Protein AF-A0A660UP36-F1 (afdb_monomer_lite)

Radius of gyration: 27.95 Å; chains: 1; bounding box: 55×44×78 Å

Sequence (179 aa):
HGMWMNCISMLSGAITYILVSLLGPRTSFNMDQLLHRGKYEIEADKVQATQESLPRWKKIVGITKEFTKMDMIPYIASIGIMFTHWIGFSVVSIVYLIIKNNAGFHANLYWLRVWQVLIYHWFILGIVATVWIVFGGIKDLKKLFKRLDAAKRSDLDDGRVVGHHSLADEQELSDVLED

Foldseek 3Di:
DVVVVVVVVVVVVVVVVVCCVVVPDDDDFDVCCLVCHDPSPDPVPPPPPPPDDDPPVCVVLVNDPPDDPLNVVVSVVVVVVVVCCVVVVVVLVVVVVVCCVPPVDDPPPSVVVVVVVVVVVVVVVVVVVVVSCVVVVVVVVVVVVVVVVVDDDDPQPPVDDDPSHGSVVVVVVVVVVVD

Structure (mmCIF, N/CA/C/O backbone):
data_AF-A0A660UP36-F1
#
_entry.id   AF-A0A660UP36-F1
#
loop_
_atom_site.group_PDB
_atom_site.id
_atom_site.type_symbol
_atom_site.label_atom_id
_atom_site.label_alt_id
_atom_site.label_comp_id
_atom_site.label_asym_id
_atom_site.label_entity_id
_atom_site.label_seq_id
_atom_site.pdbx_PDB_ins_code
_atom_site.Cartn_x
_atom_site.Cartn_y
_atom_site.Cartn_z
_atom_site.occupancy
_atom_site.B_iso_or_equiv
_atom_site.auth_seq_id
_atom_site.auth_comp_id
_atom_site.auth_asym_id
_atom_site.auth_atom_id
_atom_site.pdbx_PDB_model_num
ATOM 1 N N . HIS A 1 1 ? -3.070 29.798 -4.596 1.00 62.00 1 HIS A N 1
ATOM 2 C CA . HIS A 1 1 ? -4.328 29.987 -3.839 1.00 62.00 1 HIS A CA 1
ATOM 3 C C . HIS A 1 1 ? -4.660 28.839 -2.874 1.00 62.00 1 HIS A C 1
ATOM 5 O O . HIS A 1 1 ? -4.982 29.142 -1.735 1.00 62.00 1 HIS A O 1
ATOM 11 N N . GLY A 1 2 ? -4.519 27.553 -3.238 1.00 80.44 2 GLY A N 1
ATOM 12 C CA . GLY A 1 2 ? -4.876 26.430 -2.341 1.00 80.44 2 GLY A CA 1
ATOM 13 C C . GLY A 1 2 ? -4.083 26.324 -1.023 1.00 80.44 2 GLY A C 1
ATOM 14 O O . GLY A 1 2 ? -4.656 25.971 -0.000 1.00 80.44 2 GLY A O 1
ATOM 15 N N . MET A 1 3 ? -2.797 26.698 -1.011 1.00 85.94 3 MET A N 1
ATOM 16 C CA . MET A 1 3 ? -1.976 26.679 0.215 1.00 85.94 3 MET A CA 1
ATOM 17 C C . MET A 1 3 ? -2.517 27.619 1.303 1.00 85.94 3 MET A C 1
ATOM 19 O O . MET A 1 3 ? -2.642 27.218 2.454 1.00 85.94 3 MET A O 1
ATOM 23 N N . TRP A 1 4 ? -2.915 28.837 0.925 1.00 90.94 4 TRP A N 1
ATOM 24 C CA . TRP A 1 4 ? -3.493 29.820 1.848 1.00 90.94 4 TRP A CA 1
ATOM 25 C C . TRP A 1 4 ? -4.839 29.364 2.419 1.00 90.94 4 TRP A C 1
ATOM 27 O O . TRP A 1 4 ? -5.093 29.537 3.607 1.00 90.94 4 TRP A O 1
ATOM 37 N N . MET A 1 5 ? -5.671 28.723 1.596 1.00 88.06 5 MET A N 1
ATOM 38 C CA . MET A 1 5 ? -6.964 28.180 2.022 1.00 88.06 5 MET A CA 1
ATOM 39 C C . MET A 1 5 ? -6.802 27.066 3.070 1.00 88.06 5 MET A C 1
ATOM 41 O O . MET A 1 5 ? -7.507 27.064 4.077 1.00 88.06 5 MET A O 1
ATOM 45 N N . ASN A 1 6 ? -5.818 26.178 2.889 1.00 89.81 6 ASN A N 1
ATOM 46 C CA . ASN A 1 6 ? -5.507 25.129 3.864 1.00 89.81 6 ASN A CA 1
ATOM 47 C C . ASN A 1 6 ? -4.984 25.704 5.187 1.00 89.81 6 ASN A C 1
ATOM 49 O O . ASN A 1 6 ? -5.419 25.270 6.252 1.00 89.81 6 ASN A O 1
ATOM 53 N N . CYS A 1 7 ? -4.105 26.712 5.138 1.00 91.75 7 CYS A N 1
ATOM 54 C CA . CYS A 1 7 ? -3.610 27.370 6.349 1.00 91.75 7 CYS A CA 1
ATOM 55 C C . CYS A 1 7 ? -4.743 28.007 7.159 1.00 91.75 7 CYS A C 1
ATOM 57 O O . CYS A 1 7 ? -4.798 27.828 8.373 1.00 91.75 7 CYS A O 1
ATOM 59 N N . ILE A 1 8 ? -5.668 28.708 6.497 1.00 94.62 8 ILE A N 1
ATOM 60 C CA . ILE A 1 8 ? -6.804 29.346 7.173 1.00 94.62 8 ILE A CA 1
ATOM 61 C C . ILE A 1 8 ? -7.724 28.288 7.797 1.00 94.62 8 ILE A C 1
ATOM 63 O O . ILE A 1 8 ? -8.115 28.446 8.949 1.00 94.62 8 ILE A O 1
ATOM 67 N N . SER A 1 9 ? -8.003 27.186 7.092 1.00 91.75 9 SER A N 1
ATOM 68 C CA . SER A 1 9 ? -8.831 26.090 7.617 1.00 91.75 9 SER A CA 1
ATOM 69 C C . SER A 1 9 ? -8.206 25.394 8.830 1.00 91.75 9 SER A C 1
ATOM 71 O O . SER A 1 9 ? -8.912 25.049 9.778 1.00 91.75 9 SER A O 1
ATOM 73 N N . MET A 1 10 ? -6.889 25.166 8.810 1.00 95.00 10 MET A N 1
ATOM 74 C CA . MET A 1 10 ? -6.172 24.574 9.944 1.00 95.00 10 MET A CA 1
ATOM 75 C C . MET A 1 10 ? -6.194 25.508 11.158 1.00 95.00 10 MET A C 1
ATOM 77 O O . MET A 1 10 ? -6.454 25.063 12.275 1.00 95.00 10 MET A O 1
ATOM 81 N N . LEU A 1 11 ? -5.971 26.807 10.933 1.00 95.56 11 LEU A N 1
ATOM 82 C CA . LEU A 1 11 ? -5.988 27.817 11.989 1.00 95.56 11 LEU A CA 1
ATOM 83 C C . LEU A 1 11 ? -7.380 27.985 12.600 1.00 95.56 11 LEU A C 1
ATOM 85 O O . LEU A 1 11 ? -7.500 28.013 13.823 1.00 95.56 11 LEU A O 1
ATOM 89 N N . SER A 1 12 ? -8.433 28.049 11.781 1.00 94.62 12 SER A N 1
ATOM 90 C CA . SER A 1 12 ? -9.801 28.178 12.286 1.00 94.62 12 SER A CA 1
ATOM 91 C C . SER A 1 12 ? -10.193 26.979 13.148 1.00 94.62 12 SER A C 1
ATOM 93 O O . SER A 1 12 ? -10.720 27.169 14.239 1.00 94.62 12 SER A O 1
ATOM 95 N N . GLY A 1 13 ? -9.868 25.754 12.713 1.00 93.94 13 GLY A N 1
ATOM 96 C CA . GLY A 1 13 ? -10.145 24.540 13.485 1.00 93.94 13 GLY A CA 1
ATOM 97 C C . GLY A 1 13 ? -9.416 24.511 14.830 1.00 93.94 13 GLY A C 1
ATOM 98 O O . GLY A 1 13 ? -10.025 24.204 15.855 1.00 93.94 13 GLY A O 1
ATOM 99 N N . ALA A 1 14 ? -8.138 24.901 14.845 1.00 94.62 14 ALA A N 1
ATOM 100 C CA . ALA A 1 14 ? -7.353 24.979 16.074 1.00 94.62 14 ALA A CA 1
ATOM 101 C C . ALA A 1 14 ? -7.933 26.002 17.066 1.00 94.62 14 ALA A C 1
ATOM 103 O O . ALA A 1 14 ? -8.089 25.695 18.247 1.00 94.62 14 ALA A O 1
ATOM 104 N N . ILE A 1 15 ? -8.302 27.196 16.588 1.00 95.75 15 ILE A N 1
ATOM 105 C CA . ILE A 1 15 ? -8.886 28.252 17.427 1.00 95.75 15 ILE A CA 1
ATOM 106 C C . ILE A 1 15 ? -10.232 27.801 18.001 1.00 95.75 15 ILE A C 1
ATOM 108 O O . ILE A 1 15 ? -10.453 27.935 19.204 1.00 95.75 15 ILE A O 1
ATOM 112 N N . THR A 1 16 ? -11.114 27.227 17.177 1.00 94.12 16 THR A N 1
ATOM 113 C CA . THR A 1 16 ? -12.409 26.718 17.645 1.00 94.12 16 THR A CA 1
ATOM 114 C C . THR A 1 16 ? -12.233 25.637 18.709 1.00 94.12 16 THR A C 1
ATOM 116 O O . THR A 1 16 ? -12.897 25.703 19.741 1.00 94.12 16 THR A O 1
ATOM 119 N N . TYR A 1 17 ? -11.312 24.687 18.512 1.00 91.75 17 TYR A N 1
ATOM 120 C CA . TYR A 1 17 ? -11.034 23.645 19.503 1.00 91.75 17 TYR A CA 1
ATOM 121 C C . TYR A 1 17 ? -10.560 24.230 20.838 1.00 91.75 17 TYR A C 1
ATOM 123 O O . TYR A 1 17 ? -11.080 23.859 21.889 1.00 91.75 17 TYR A O 1
ATOM 131 N N . ILE A 1 18 ? -9.621 25.182 20.808 1.00 93.50 18 ILE A N 1
ATOM 132 C CA . ILE A 1 18 ? -9.104 25.828 22.022 1.00 93.50 18 ILE A CA 1
ATOM 133 C C . ILE A 1 18 ? -10.221 26.574 22.757 1.00 93.50 18 ILE A C 1
ATOM 135 O O . ILE A 1 18 ? -10.357 26.426 23.970 1.00 93.50 18 ILE A O 1
ATOM 139 N N . LEU A 1 19 ? -11.041 27.344 22.035 1.00 92.56 19 LEU A N 1
ATOM 140 C CA . LEU A 1 19 ? -12.141 28.101 22.632 1.00 92.56 19 LEU A CA 1
ATOM 141 C C . LEU A 1 19 ? -13.175 27.176 23.279 1.00 92.56 19 LEU A C 1
ATOM 143 O O . LEU A 1 19 ? -13.544 27.399 24.429 1.00 92.56 19 LEU A O 1
ATOM 147 N N . VAL A 1 20 ? -13.594 26.114 22.587 1.00 88.81 20 VAL A N 1
ATOM 148 C CA . VAL A 1 20 ? -14.545 25.128 23.128 1.00 88.81 20 VAL A CA 1
ATOM 149 C C . VAL A 1 20 ? -13.945 24.380 24.320 1.00 88.81 20 VAL A C 1
ATOM 151 O O . VAL A 1 20 ? -14.616 24.212 25.334 1.00 88.81 20 VAL A O 1
ATOM 154 N N . SER A 1 21 ? -12.673 23.980 24.243 1.00 86.62 21 SER A N 1
ATOM 155 C CA . SER A 1 21 ? -11.995 23.263 25.328 1.00 86.62 21 SER A CA 1
ATOM 156 C C . SER A 1 21 ? -11.794 24.123 26.578 1.00 86.62 21 SER A C 1
ATOM 158 O O . SER A 1 21 ? -11.747 23.576 27.681 1.00 86.62 21 SER A O 1
ATOM 160 N N . LEU A 1 22 ? -11.622 25.439 26.425 1.00 86.81 22 LEU A N 1
ATOM 161 C CA . LEU A 1 22 ? -11.388 26.343 27.548 1.00 86.81 22 LEU A CA 1
ATOM 162 C C . LEU A 1 22 ? -12.694 26.859 28.164 1.00 86.81 22 LEU A C 1
ATOM 164 O O . LEU A 1 22 ? -12.767 26.984 29.384 1.00 86.81 22 LEU A O 1
ATOM 168 N N . LEU A 1 23 ? -13.699 27.157 27.334 1.00 87.38 23 LEU A N 1
ATOM 169 C CA . LEU A 1 23 ? -14.997 27.696 27.761 1.00 87.38 23 LEU A CA 1
ATOM 170 C C . LEU A 1 23 ? -16.009 26.603 28.139 1.00 87.38 23 LEU A C 1
ATOM 172 O O . LEU A 1 23 ? -17.016 26.902 28.778 1.00 87.38 23 LEU A O 1
ATOM 176 N N . GLY A 1 24 ? -15.768 25.351 27.741 1.00 82.69 24 GLY A N 1
ATOM 177 C CA . GLY A 1 24 ? -16.624 24.217 28.070 1.00 82.69 24 GLY A CA 1
ATOM 178 C C . GLY A 1 24 ? -16.547 23.813 29.553 1.00 82.69 24 GLY A C 1
ATOM 179 O O . GLY A 1 24 ? -15.498 23.965 30.188 1.00 82.69 24 GLY A O 1
ATOM 180 N N . PRO A 1 25 ? -17.639 23.276 30.126 1.00 75.94 25 PRO A N 1
ATOM 181 C CA . PRO A 1 25 ? -17.662 22.813 31.509 1.00 75.94 25 PRO A CA 1
ATOM 182 C C . PRO A 1 25 ? -16.652 21.678 31.714 1.00 75.94 25 PRO A C 1
ATOM 184 O O . PRO A 1 25 ? -16.687 20.655 31.033 1.00 75.94 25 PRO A O 1
ATOM 187 N N . ARG A 1 26 ? -15.737 21.856 32.672 1.00 64.62 26 ARG A N 1
ATOM 188 C CA . ARG A 1 26 ? -14.755 20.830 33.035 1.00 64.62 26 ARG A CA 1
ATOM 189 C C . ARG A 1 26 ? -15.394 19.816 33.975 1.00 64.62 26 ARG A C 1
ATOM 191 O O . ARG A 1 26 ? -15.428 20.027 35.182 1.00 64.62 26 ARG A O 1
ATOM 198 N N . THR A 1 27 ? -15.873 18.707 33.431 1.00 67.94 27 THR A N 1
ATOM 199 C CA . THR A 1 27 ? -16.259 17.539 34.228 1.00 67.94 27 THR A CA 1
ATOM 200 C C . THR A 1 27 ? -15.033 16.648 34.411 1.00 67.94 27 THR A C 1
ATOM 202 O O . THR A 1 27 ? -14.557 16.039 33.454 1.00 67.94 27 THR A O 1
ATOM 205 N N . SER A 1 28 ? -14.478 16.589 35.622 1.00 65.00 28 SER A N 1
ATOM 206 C CA . SER A 1 28 ? -13.417 15.632 35.943 1.00 65.00 28 SER A CA 1
ATOM 207 C C . SER A 1 28 ? -14.034 14.244 36.097 1.00 65.00 28 SER A C 1
ATOM 209 O O . SER A 1 28 ? -14.742 13.985 37.069 1.00 65.00 28 SER A O 1
ATOM 211 N N . PHE A 1 29 ? -13.788 13.367 35.128 1.00 67.00 29 PHE A N 1
ATOM 212 C CA . PHE A 1 29 ? -14.145 11.954 35.199 1.00 67.00 29 PHE A CA 1
ATOM 213 C C . PHE A 1 29 ? -12.877 11.107 35.257 1.00 67.00 29 PHE A C 1
ATOM 215 O O . PHE A 1 29 ? -11.864 11.463 34.646 1.00 67.00 29 PHE A O 1
ATOM 222 N N . ASN A 1 30 ? -12.924 9.997 35.992 1.00 75.44 30 ASN A N 1
ATOM 223 C CA . ASN A 1 30 ? -11.815 9.058 36.052 1.00 75.44 30 ASN A CA 1
ATOM 224 C C . ASN A 1 30 ? -11.696 8.317 34.71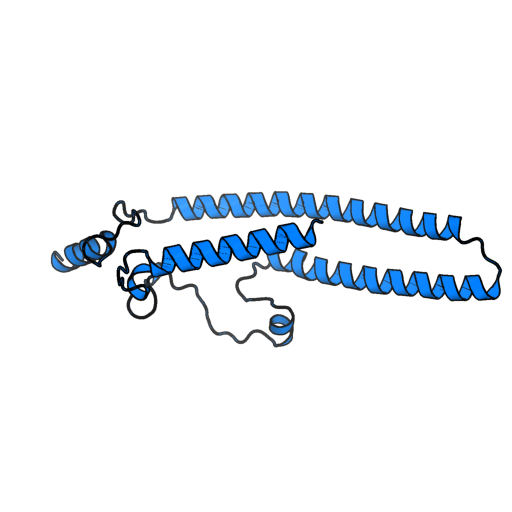1 1.00 75.44 30 ASN A C 1
ATOM 226 O O . ASN A 1 30 ? -12.391 7.340 34.450 1.00 75.44 30 ASN A O 1
ATOM 230 N N . MET A 1 31 ? -10.816 8.811 33.841 1.00 73.25 31 MET A N 1
ATOM 231 C CA . MET A 1 31 ? -10.633 8.267 32.495 1.00 73.25 31 MET A CA 1
ATOM 232 C C . MET A 1 31 ? -10.065 6.843 32.505 1.00 73.25 31 MET A C 1
ATOM 234 O O . MET A 1 31 ? -10.349 6.070 31.596 1.00 73.25 31 MET A O 1
ATOM 238 N N . ASP A 1 32 ? -9.293 6.487 33.536 1.00 73.94 32 ASP A N 1
ATOM 239 C CA . ASP A 1 32 ? -8.767 5.129 33.685 1.00 73.94 32 ASP A CA 1
ATOM 240 C C . ASP A 1 32 ? -9.892 4.135 34.003 1.00 73.94 32 ASP A C 1
ATOM 242 O O . ASP A 1 32 ? -9.830 2.993 33.560 1.00 73.94 32 ASP A O 1
ATOM 246 N N . GLN A 1 33 ? -10.940 4.582 34.704 1.00 74.31 33 GLN A N 1
ATOM 247 C CA . GLN A 1 33 ? -12.155 3.793 34.907 1.00 74.31 33 GLN A CA 1
ATOM 248 C C . GLN A 1 33 ? -12.975 3.693 33.613 1.00 74.31 33 GLN A C 1
ATOM 250 O O . GLN A 1 33 ? -13.341 2.590 33.233 1.00 74.31 33 GLN A O 1
ATOM 255 N N . LEU A 1 34 ? -13.181 4.803 32.880 1.00 73.75 34 LEU A N 1
ATOM 256 C CA . LEU A 1 34 ? -13.940 4.785 31.612 1.00 73.75 34 LEU A CA 1
ATOM 257 C C . LEU A 1 34 ? -13.349 3.826 30.575 1.00 73.75 34 LEU A C 1
ATOM 259 O O . LEU A 1 34 ? -14.065 3.220 29.787 1.00 73.75 34 LEU A O 1
ATOM 263 N N . LEU A 1 35 ? -12.018 3.788 30.515 1.00 73.75 35 LEU A N 1
ATOM 264 C CA . LEU A 1 35 ? -11.271 3.048 29.505 1.00 73.75 35 LEU A CA 1
ATOM 265 C C . LEU A 1 35 ? -10.809 1.679 30.008 1.00 73.75 35 LEU A C 1
ATOM 267 O O . LEU A 1 35 ? -9.949 1.085 29.360 1.00 73.75 35 LEU A O 1
ATOM 271 N N . HIS A 1 36 ? -11.308 1.223 31.164 1.00 71.38 36 HIS A N 1
ATOM 272 C CA . HIS A 1 36 ? -10.921 -0.043 31.790 1.00 71.38 36 HIS A CA 1
ATOM 273 C C . HIS A 1 36 ? -9.398 -0.255 31.789 1.00 71.38 36 HIS A C 1
ATOM 275 O O . HIS A 1 36 ? -8.877 -1.283 31.357 1.00 71.38 36 HIS A O 1
ATOM 281 N N . ARG A 1 37 ? -8.643 0.767 32.211 1.00 72.56 37 ARG A N 1
ATOM 282 C CA . ARG A 1 37 ? -7.176 0.779 32.166 1.00 72.56 37 ARG A CA 1
ATOM 283 C C . ARG A 1 37 ? -6.583 0.741 33.572 1.00 72.56 37 ARG A C 1
ATOM 285 O O . ARG A 1 37 ? -7.080 1.357 34.514 1.00 72.56 37 ARG A O 1
ATOM 292 N N . GLY A 1 38 ? -5.448 0.059 33.717 1.00 76.12 38 GLY A N 1
ATOM 293 C CA . GLY A 1 38 ? -4.694 0.034 34.968 1.00 76.12 38 GLY A CA 1
ATOM 294 C C . GLY A 1 38 ? -5.419 -0.757 36.054 1.00 76.12 38 GLY A C 1
ATOM 295 O O . GLY A 1 38 ? -5.498 -1.974 35.974 1.00 76.12 38 GLY A O 1
ATOM 296 N N . LYS A 1 39 ? -5.918 -0.074 37.093 1.00 69.75 39 LYS A N 1
ATOM 297 C CA . LYS A 1 39 ? -6.592 -0.736 38.229 1.00 69.75 39 LYS A CA 1
ATOM 298 C C . LYS A 1 39 ? -7.993 -1.261 37.891 1.00 69.75 39 LYS A C 1
ATOM 300 O O . LYS A 1 39 ? -8.496 -2.084 38.643 1.00 69.75 39 LYS A O 1
ATOM 305 N N . TYR A 1 40 ? -8.584 -0.788 36.794 1.00 69.19 40 TYR A N 1
ATOM 306 C CA . TYR A 1 40 ? -9.922 -1.158 36.318 1.00 69.19 40 TYR A CA 1
ATOM 307 C C . TYR A 1 40 ? -9.857 -2.053 35.064 1.00 69.19 40 TYR A C 1
ATOM 309 O O . TYR A 1 40 ? -10.775 -2.055 34.255 1.00 69.19 40 TYR A O 1
ATOM 317 N N . GLU A 1 41 ? -8.736 -2.752 34.848 1.00 69.31 41 GLU A N 1
ATOM 318 C CA . GLU A 1 41 ? -8.519 -3.599 33.670 1.00 69.31 41 GLU A CA 1
ATOM 319 C C . GLU A 1 41 ? -9.372 -4.873 33.725 1.00 69.31 41 GLU A C 1
ATOM 321 O O . GLU A 1 41 ? -9.222 -5.697 34.628 1.00 69.31 41 GLU A O 1
ATOM 326 N N . ILE A 1 42 ? -10.250 -5.048 32.734 1.00 69.56 42 ILE A N 1
ATOM 327 C CA . ILE A 1 42 ? -11.106 -6.231 32.609 1.00 69.56 42 ILE A CA 1
ATOM 328 C C . ILE A 1 42 ? -10.312 -7.353 31.927 1.00 69.56 42 ILE A C 1
ATOM 330 O O . ILE A 1 42 ? -9.725 -7.167 30.862 1.00 69.56 42 ILE A O 1
ATOM 334 N N . GLU A 1 43 ? -10.328 -8.558 32.506 1.00 61.12 43 GLU A N 1
ATOM 335 C CA . GLU A 1 43 ? -9.648 -9.756 31.972 1.00 61.12 43 GLU A CA 1
ATOM 336 C C . GLU A 1 43 ? -10.025 -10.069 30.509 1.00 61.12 43 GLU A C 1
ATOM 338 O O . GLU A 1 43 ? -9.188 -10.544 29.741 1.00 61.12 43 GLU A O 1
ATOM 343 N N . ALA A 1 44 ? -11.265 -9.771 30.107 1.00 58.62 44 ALA A N 1
ATOM 344 C CA . ALA A 1 44 ? -11.762 -9.945 28.741 1.00 58.62 44 ALA A CA 1
ATOM 345 C C . ALA A 1 44 ? -11.120 -8.983 27.721 1.00 58.62 44 ALA A C 1
ATOM 347 O O . ALA A 1 44 ? -11.036 -9.330 26.541 1.00 58.62 44 ALA A O 1
ATOM 348 N N . ASP A 1 45 ? -10.650 -7.816 28.175 1.00 54.41 45 ASP A N 1
ATOM 349 C CA . ASP A 1 45 ? -10.063 -6.753 27.347 1.00 54.41 45 ASP A CA 1
ATOM 350 C C . ASP A 1 45 ? -8.528 -6.705 27.444 1.00 54.41 45 ASP A C 1
ATOM 352 O O . ASP A 1 45 ? -7.870 -5.870 26.817 1.00 54.41 45 ASP A O 1
ATOM 356 N N . LYS A 1 46 ? -7.923 -7.669 28.162 1.00 54.53 46 LYS A N 1
ATOM 357 C CA . LYS A 1 46 ? -6.489 -7.962 28.074 1.00 54.53 46 LYS A CA 1
ATOM 358 C C . LYS A 1 46 ? -6.161 -8.408 26.654 1.00 54.53 46 LYS A C 1
ATOM 360 O O . LYS A 1 46 ? -6.097 -9.598 26.330 1.00 54.53 46 LYS A O 1
ATOM 365 N N . VAL A 1 47 ? -5.877 -7.439 25.789 1.00 54.50 47 VAL A N 1
ATOM 366 C CA . VAL A 1 47 ? -5.103 -7.669 24.576 1.00 54.50 47 VAL A CA 1
ATOM 367 C C . VAL A 1 47 ? -3.841 -8.382 25.044 1.00 54.50 47 VAL A C 1
ATOM 369 O O . VAL A 1 47 ? -3.102 -7.845 25.865 1.00 54.50 47 VAL A O 1
ATOM 372 N N . GLN A 1 48 ? -3.613 -9.612 24.576 1.00 47.69 48 GLN A N 1
ATOM 373 C CA . GLN A 1 48 ? -2.386 -10.369 24.823 1.00 47.69 48 GLN A CA 1
ATOM 374 C C . GLN A 1 48 ? -1.189 -9.629 24.202 1.00 47.69 48 GLN A C 1
ATOM 376 O O . GLN A 1 48 ? -0.591 -10.062 23.217 1.00 47.69 48 GLN A O 1
ATOM 381 N N . ALA A 1 49 ? -0.801 -8.500 24.784 1.00 46.81 49 ALA A N 1
ATOM 382 C CA . ALA A 1 49 ? 0.459 -7.827 24.567 1.00 46.81 49 ALA A CA 1
ATOM 383 C C . ALA A 1 49 ? 1.535 -8.616 25.324 1.00 46.81 49 ALA A C 1
ATOM 385 O O . ALA A 1 49 ? 2.232 -8.104 26.197 1.00 46.81 49 ALA A O 1
ATOM 386 N N . THR A 1 50 ? 1.657 -9.910 25.020 1.00 44.28 50 THR A N 1
ATOM 387 C CA . THR A 1 50 ? 2.775 -10.715 25.490 1.00 44.28 50 THR A CA 1
ATOM 388 C C . THR A 1 50 ? 4.037 -10.064 24.938 1.00 44.28 50 THR A C 1
ATOM 390 O O . THR A 1 50 ? 4.259 -10.046 23.721 1.00 44.28 50 THR A O 1
ATOM 393 N N . GLN A 1 51 ? 4.837 -9.502 25.848 1.00 49.72 51 GLN A N 1
ATOM 394 C CA . GLN A 1 51 ? 6.123 -8.846 25.613 1.00 49.72 51 GLN A CA 1
ATOM 395 C C . GLN A 1 51 ? 7.191 -9.817 25.091 1.00 49.72 51 GLN A C 1
ATOM 397 O O . GLN A 1 51 ? 8.252 -10.006 25.676 1.00 49.72 51 GLN A O 1
ATOM 402 N N . GLU A 1 52 ? 6.940 -10.457 23.962 1.00 56.84 52 GLU A N 1
ATOM 403 C CA . GLU A 1 52 ? 7.977 -11.194 23.265 1.00 56.84 52 GLU A CA 1
ATOM 404 C C . GLU A 1 52 ? 8.707 -10.233 22.330 1.00 56.84 52 GLU A C 1
ATOM 406 O O . GLU A 1 52 ? 8.111 -9.572 21.470 1.00 56.84 52 GLU A O 1
ATOM 411 N N . SER A 1 53 ? 10.020 -10.146 22.523 1.00 59.78 53 SER A N 1
ATOM 412 C CA . SER A 1 53 ? 10.910 -9.255 21.797 1.00 59.78 53 SER A CA 1
ATOM 413 C C . SER A 1 53 ? 10.899 -9.575 20.299 1.00 59.78 53 SER A C 1
ATOM 415 O O . SER A 1 53 ? 11.529 -10.508 19.808 1.00 59.78 53 SER A O 1
ATOM 417 N N . LEU A 1 54 ? 10.170 -8.768 19.526 1.00 63.34 54 LEU A N 1
ATOM 418 C CA . LEU A 1 54 ? 10.252 -8.828 18.069 1.00 63.34 54 LEU A CA 1
ATOM 419 C C . LEU A 1 54 ? 11.702 -8.579 17.603 1.00 63.34 54 LEU A C 1
ATOM 421 O O . LEU A 1 54 ? 12.367 -7.683 18.141 1.00 63.34 54 LEU A O 1
ATOM 425 N N . PRO A 1 55 ? 12.186 -9.303 16.575 1.00 72.88 55 PRO A N 1
ATOM 426 C CA . PRO A 1 55 ? 13.515 -9.082 16.016 1.00 72.88 55 PRO A CA 1
ATOM 427 C C . PRO A 1 55 ? 13.649 -7.654 15.457 1.00 72.88 55 PRO A C 1
ATOM 429 O O . PRO A 1 55 ? 12.711 -7.115 14.868 1.00 72.88 55 PRO A O 1
ATOM 432 N N . ARG A 1 56 ? 14.830 -7.037 15.632 1.00 72.50 56 ARG A N 1
ATOM 433 C CA . ARG A 1 56 ? 15.098 -5.606 15.349 1.00 72.50 56 ARG A CA 1
ATOM 434 C C . ARG A 1 56 ? 14.647 -5.141 13.963 1.00 72.50 56 ARG A C 1
ATOM 436 O O . ARG A 1 56 ? 14.114 -4.045 13.845 1.00 72.50 56 ARG A O 1
ATOM 443 N N . TRP A 1 57 ? 14.816 -5.971 12.935 1.00 73.38 57 TRP A N 1
ATOM 444 C CA . TRP A 1 57 ? 14.422 -5.623 11.569 1.00 73.38 57 TRP A CA 1
ATOM 445 C C . TRP A 1 57 ? 12.903 -5.453 11.417 1.00 73.38 57 TRP A C 1
ATOM 447 O O . TRP A 1 57 ? 12.471 -4.530 10.742 1.00 73.38 57 TRP A O 1
ATOM 457 N N . LYS A 1 58 ? 12.078 -6.246 12.117 1.00 67.94 58 LYS A N 1
ATOM 458 C CA . LYS A 1 58 ? 10.614 -6.072 12.104 1.00 67.94 58 LYS A CA 1
ATOM 459 C C . LYS A 1 58 ? 10.183 -4.772 12.781 1.00 67.94 58 LYS A C 1
ATOM 461 O O . LYS A 1 58 ? 9.258 -4.132 12.302 1.00 67.94 58 LYS A O 1
ATOM 466 N N . LYS A 1 59 ? 10.892 -4.351 13.837 1.00 69.12 59 LYS A N 1
ATOM 467 C CA . LYS A 1 59 ? 10.649 -3.061 14.509 1.00 69.12 59 LYS A CA 1
ATOM 468 C C . LYS A 1 59 ? 10.996 -1.867 13.617 1.00 69.12 59 LYS A C 1
ATOM 470 O O . LYS A 1 59 ? 10.247 -0.902 13.594 1.00 69.12 59 LYS A O 1
ATOM 475 N N . ILE A 1 60 ? 12.100 -1.943 12.869 1.00 68.44 60 ILE A N 1
ATOM 476 C CA . ILE A 1 60 ? 12.522 -0.882 11.933 1.00 68.44 60 ILE A CA 1
ATOM 477 C C . ILE A 1 60 ? 11.501 -0.709 10.802 1.00 68.44 60 ILE A C 1
ATOM 479 O O . ILE A 1 60 ? 11.211 0.411 10.401 1.00 68.44 60 ILE A O 1
ATOM 483 N N . VAL A 1 61 ? 10.921 -1.812 10.328 1.00 69.25 61 VAL A N 1
ATOM 484 C CA . VAL A 1 61 ? 9.874 -1.806 9.297 1.00 69.25 61 VAL A CA 1
ATOM 485 C C . VAL A 1 61 ? 8.477 -1.622 9.929 1.00 69.25 61 VAL A C 1
ATOM 487 O O . VAL A 1 61 ? 7.477 -1.846 9.277 1.00 69.25 61 VAL A O 1
ATOM 490 N N . GLY A 1 62 ? 8.353 -1.251 11.210 1.00 67.12 62 GLY A N 1
ATOM 491 C CA . GLY A 1 62 ? 7.050 -0.973 11.839 1.00 67.12 62 GLY A CA 1
ATOM 492 C C . GLY A 1 62 ? 6.068 -2.156 11.889 1.00 67.12 62 GLY A C 1
ATOM 493 O O . GLY A 1 62 ? 4.874 -1.954 12.095 1.00 67.12 62 GLY A O 1
ATOM 494 N N . ILE A 1 63 ? 6.543 -3.393 11.708 1.00 67.19 63 ILE A N 1
ATOM 495 C CA . ILE A 1 63 ? 5.715 -4.602 11.772 1.00 67.19 63 ILE A CA 1
ATOM 496 C C . ILE A 1 63 ? 5.489 -4.948 13.247 1.00 67.19 63 ILE A C 1
ATOM 498 O O . ILE A 1 63 ? 6.343 -5.560 13.897 1.00 67.19 63 ILE A O 1
ATOM 502 N N . THR A 1 64 ? 4.329 -4.561 13.771 1.00 64.19 64 THR A N 1
ATOM 503 C CA . THR A 1 64 ? 3.858 -4.911 15.123 1.00 64.19 64 THR A CA 1
ATOM 504 C C . THR A 1 64 ? 3.291 -6.338 15.153 1.00 64.19 64 THR A C 1
ATOM 506 O O . THR A 1 64 ? 2.832 -6.848 14.133 1.00 64.19 64 THR A O 1
ATOM 509 N N . LYS A 1 65 ? 3.301 -7.017 16.314 1.00 61.81 65 LYS A N 1
ATOM 510 C CA . LYS A 1 65 ? 2.746 -8.384 16.472 1.00 61.81 65 LYS A CA 1
ATOM 511 C C . LYS A 1 65 ? 1.245 -8.486 16.177 1.00 61.81 65 LYS A C 1
ATOM 513 O O . LYS A 1 65 ? 0.759 -9.583 15.928 1.00 61.81 65 LYS A O 1
ATOM 518 N N . GLU A 1 66 ? 0.547 -7.358 16.190 1.00 61.84 66 GLU A N 1
ATOM 519 C CA . GLU A 1 66 ? -0.870 -7.242 15.840 1.00 61.84 66 GLU A CA 1
ATOM 520 C C . GLU A 1 66 ? -1.132 -7.431 14.341 1.00 61.84 66 GLU A C 1
ATOM 522 O O . GLU A 1 66 ? -2.273 -7.658 13.946 1.00 61.84 66 GLU A O 1
ATOM 527 N N . PHE A 1 67 ? -0.090 -7.398 13.498 1.00 59.78 67 PHE A N 1
ATOM 528 C CA . PHE A 1 67 ? -0.241 -7.715 12.084 1.00 59.78 67 PHE A CA 1
ATOM 529 C C . PHE A 1 67 ? -0.653 -9.175 11.904 1.00 59.78 67 PHE A C 1
ATOM 531 O O . PHE A 1 67 ? 0.126 -10.108 12.136 1.00 59.78 67 PHE A O 1
ATOM 538 N N . THR A 1 68 ? -1.865 -9.381 11.391 1.00 68.88 68 THR A N 1
ATOM 539 C CA . THR A 1 68 ? -2.272 -10.685 10.880 1.00 68.88 68 THR A CA 1
ATOM 540 C C . THR A 1 68 ? -1.294 -11.100 9.782 1.00 68.88 68 THR A C 1
ATOM 542 O O . THR A 1 68 ? -0.889 -10.292 8.947 1.00 68.88 68 THR A O 1
ATOM 545 N N . LYS A 1 69 ? -0.932 -12.387 9.719 1.00 68.56 69 LYS A N 1
ATOM 546 C CA . LYS A 1 69 ? -0.056 -12.917 8.652 1.00 68.56 69 LYS A CA 1
ATOM 547 C C . LYS A 1 69 ? -0.567 -12.576 7.241 1.00 68.56 69 LYS A C 1
ATOM 549 O O . LYS A 1 69 ? 0.238 -12.428 6.330 1.00 68.56 69 LYS A O 1
ATOM 554 N N . MET A 1 70 ? -1.886 -12.436 7.084 1.00 68.12 70 MET A N 1
ATOM 555 C CA . MET A 1 70 ? -2.553 -12.020 5.844 1.00 68.12 70 MET A CA 1
ATOM 556 C C . MET A 1 70 ? -2.319 -10.540 5.506 1.00 68.12 70 MET A C 1
ATOM 558 O O . MET A 1 70 ? -2.147 -10.219 4.335 1.00 68.12 70 MET A O 1
ATOM 562 N N . ASP A 1 71 ? -2.237 -9.670 6.514 1.00 72.88 71 ASP A N 1
ATOM 563 C CA . ASP A 1 71 ? -2.055 -8.218 6.360 1.00 72.88 71 ASP A CA 1
ATOM 564 C C . ASP A 1 71 ? -0.578 -7.853 6.158 1.00 72.88 71 ASP A C 1
ATOM 566 O O . ASP A 1 71 ? -0.237 -6.838 5.552 1.00 72.88 71 ASP A O 1
ATOM 570 N N . MET A 1 72 ? 0.327 -8.729 6.608 1.00 81.00 72 MET A N 1
ATOM 571 C CA . MET A 1 72 ? 1.772 -8.568 6.429 1.00 81.00 72 MET A CA 1
ATOM 572 C C . MET A 1 72 ? 2.214 -8.744 4.966 1.00 81.00 72 MET A C 1
ATOM 574 O O . MET A 1 72 ? 3.181 -8.120 4.532 1.00 81.00 72 MET A O 1
ATOM 578 N N . ILE A 1 73 ? 1.522 -9.592 4.199 1.00 83.00 73 ILE A N 1
ATOM 579 C CA . ILE A 1 73 ? 1.863 -9.894 2.801 1.00 83.00 73 ILE A CA 1
ATOM 580 C C . ILE A 1 73 ? 1.750 -8.653 1.900 1.00 83.00 73 ILE A C 1
ATOM 582 O O . ILE A 1 73 ? 2.763 -8.299 1.295 1.00 83.00 73 ILE A O 1
ATOM 586 N N . PRO A 1 74 ? 0.597 -7.955 1.806 1.00 84.00 74 PRO A N 1
ATOM 587 C CA . PRO A 1 74 ? 0.487 -6.759 0.971 1.00 84.00 74 PRO A CA 1
ATOM 588 C C . PRO A 1 74 ? 1.405 -5.638 1.462 1.00 84.00 74 PRO A C 1
ATOM 590 O O . PRO A 1 74 ? 1.943 -4.891 0.649 1.00 84.00 74 PRO A O 1
ATOM 593 N N . TYR A 1 75 ? 1.655 -5.560 2.770 1.00 84.44 75 TYR A N 1
ATOM 594 C CA . TYR A 1 75 ? 2.580 -4.592 3.342 1.00 84.44 75 TYR A CA 1
ATOM 595 C C . TYR A 1 75 ? 4.015 -4.784 2.825 1.00 84.44 75 TYR A C 1
ATOM 597 O O . TYR A 1 75 ? 4.578 -3.880 2.205 1.00 84.44 75 TYR A O 1
ATOM 605 N N . ILE A 1 76 ? 4.586 -5.981 2.983 1.00 85.44 76 ILE A N 1
ATOM 606 C CA . ILE A 1 76 ? 5.944 -6.282 2.498 1.00 85.44 76 ILE A CA 1
ATOM 607 C C . ILE A 1 76 ? 6.000 -6.235 0.968 1.00 85.44 76 ILE A C 1
ATOM 609 O O . ILE A 1 76 ? 6.966 -5.716 0.408 1.00 85.44 76 ILE A O 1
ATOM 613 N N . ALA A 1 77 ? 4.962 -6.733 0.289 1.00 88.19 77 ALA A N 1
ATOM 614 C CA . ALA A 1 77 ? 4.874 -6.677 -1.164 1.00 88.19 77 ALA A CA 1
ATOM 615 C C . ALA A 1 77 ? 4.887 -5.230 -1.669 1.00 88.19 77 ALA A C 1
ATOM 617 O O . ALA A 1 77 ? 5.603 -4.939 -2.620 1.00 88.19 77 ALA A O 1
ATOM 618 N N . SER A 1 78 ? 4.171 -4.312 -1.012 1.00 87.94 78 SER A N 1
ATOM 619 C CA . SER A 1 78 ? 4.152 -2.898 -1.399 1.00 87.94 78 SER A CA 1
ATOM 620 C C . SER A 1 78 ? 5.541 -2.266 -1.303 1.00 87.94 78 SER A C 1
ATOM 622 O O . SER A 1 78 ? 5.993 -1.631 -2.253 1.00 87.94 78 SER A O 1
ATOM 624 N N . ILE A 1 79 ? 6.264 -2.530 -0.211 1.00 88.19 79 ILE A N 1
ATOM 625 C CA . ILE A 1 79 ? 7.636 -2.055 -0.013 1.00 88.19 79 ILE A CA 1
ATOM 626 C C . ILE A 1 79 ? 8.552 -2.633 -1.097 1.00 88.19 79 ILE A C 1
ATOM 628 O O . ILE A 1 79 ? 9.284 -1.888 -1.749 1.00 88.19 79 ILE A O 1
ATOM 632 N N . GLY A 1 80 ? 8.478 -3.946 -1.335 1.00 90.88 80 GLY A N 1
ATOM 633 C CA . GLY A 1 80 ? 9.265 -4.623 -2.365 1.00 90.88 80 GLY A CA 1
ATOM 634 C C . GLY A 1 80 ? 9.009 -4.056 -3.760 1.00 90.88 80 GLY A C 1
ATOM 635 O O . GLY A 1 80 ? 9.954 -3.674 -4.444 1.00 90.88 80 GLY A O 1
ATOM 636 N N . ILE A 1 81 ? 7.739 -3.915 -4.148 1.00 91.38 81 ILE A N 1
ATOM 637 C CA . ILE A 1 81 ? 7.328 -3.356 -5.441 1.00 91.38 81 ILE A CA 1
ATOM 638 C C . ILE A 1 81 ? 7.871 -1.934 -5.607 1.00 91.38 81 ILE A C 1
ATOM 640 O O . ILE A 1 81 ? 8.412 -1.626 -6.669 1.00 91.38 81 ILE A O 1
ATOM 644 N N . MET A 1 82 ? 7.791 -1.085 -4.577 1.00 90.00 82 MET A N 1
ATOM 645 C CA . MET A 1 82 ? 8.321 0.283 -4.626 1.00 90.00 82 MET A CA 1
ATOM 646 C C . MET A 1 82 ? 9.834 0.303 -4.864 1.00 90.00 82 MET A C 1
ATOM 648 O O . MET A 1 82 ? 10.305 1.006 -5.761 1.00 90.00 82 MET A O 1
ATOM 652 N N . PHE A 1 83 ? 10.598 -0.508 -4.126 1.00 91.50 83 PHE A N 1
ATOM 653 C CA . PHE A 1 83 ? 12.048 -0.600 -4.316 1.00 91.50 83 PHE A CA 1
ATOM 654 C C . PHE A 1 83 ? 12.421 -1.175 -5.685 1.00 91.50 83 PHE A C 1
ATOM 656 O O . PHE A 1 83 ? 13.305 -0.635 -6.352 1.00 91.50 83 PHE A O 1
ATOM 663 N N . THR A 1 84 ? 11.735 -2.225 -6.142 1.00 90.81 84 THR A N 1
ATOM 664 C CA . THR A 1 84 ? 11.957 -2.810 -7.471 1.00 90.81 84 THR A CA 1
ATOM 665 C C . THR A 1 84 ? 11.691 -1.794 -8.578 1.00 90.81 84 THR A C 1
ATOM 667 O O . THR A 1 84 ? 12.492 -1.695 -9.505 1.00 90.81 84 THR A O 1
ATOM 670 N N . HIS A 1 85 ? 10.627 -0.992 -8.472 1.00 90.31 85 HIS A N 1
ATOM 671 C CA . HIS A 1 85 ? 10.343 0.067 -9.442 1.00 90.31 85 HIS A CA 1
ATOM 672 C C . HIS A 1 85 ? 11.388 1.174 -9.406 1.00 90.31 85 HIS A C 1
ATOM 674 O O . HIS A 1 85 ? 11.836 1.61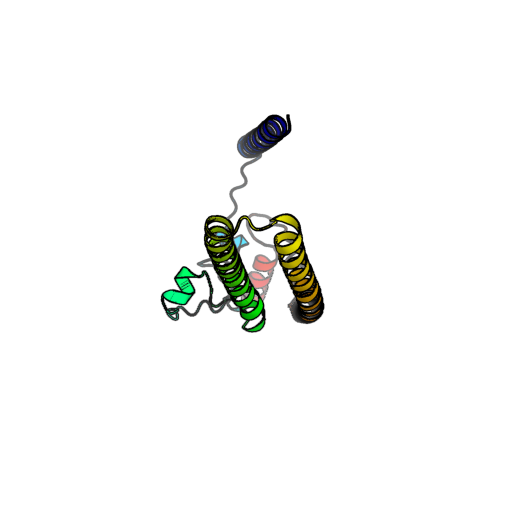2 -10.462 1.00 90.31 85 HIS A O 1
ATOM 680 N N . TRP A 1 86 ? 11.806 1.607 -8.217 1.00 90.94 86 TRP A N 1
ATOM 681 C CA . TRP A 1 86 ? 12.797 2.669 -8.082 1.00 90.94 86 TRP A CA 1
ATOM 682 C C . TRP A 1 86 ? 14.153 2.263 -8.673 1.00 90.94 86 TRP A C 1
ATOM 684 O O . TRP A 1 86 ? 14.730 2.999 -9.478 1.00 90.94 86 TRP A O 1
ATOM 694 N N . ILE A 1 87 ? 14.628 1.056 -8.346 1.00 93.62 87 ILE A N 1
ATOM 695 C CA . ILE A 1 87 ? 15.869 0.503 -8.901 1.00 93.62 87 ILE A CA 1
ATOM 696 C C . ILE A 1 87 ? 15.712 0.266 -10.406 1.00 93.62 87 ILE A C 1
ATOM 698 O O . ILE A 1 87 ? 16.560 0.701 -11.181 1.00 93.62 87 ILE A O 1
ATOM 702 N N . GLY A 1 88 ? 14.618 -0.369 -10.836 1.00 91.62 88 GLY A N 1
ATOM 703 C CA . GLY A 1 88 ? 14.356 -0.663 -12.245 1.00 91.62 88 GLY A CA 1
ATOM 704 C C . GLY A 1 88 ? 14.313 0.597 -13.110 1.00 91.62 88 GLY A C 1
ATOM 705 O O . GLY A 1 88 ? 14.981 0.663 -14.140 1.00 91.62 88 GLY A O 1
ATOM 706 N N . PHE A 1 89 ? 13.605 1.633 -12.658 1.00 90.19 89 PHE A N 1
ATOM 707 C CA . PHE A 1 89 ? 13.543 2.930 -13.329 1.00 90.19 89 PHE A CA 1
ATOM 708 C C . PHE A 1 89 ? 14.916 3.607 -13.402 1.00 90.19 89 PHE A C 1
ATOM 710 O O . PHE A 1 89 ? 15.291 4.134 -14.453 1.00 90.19 89 PHE A O 1
ATOM 717 N N . SER A 1 90 ? 15.689 3.556 -12.313 1.00 91.06 90 SER A N 1
ATOM 718 C CA . SER A 1 90 ? 17.040 4.125 -12.260 1.00 91.06 90 SER A CA 1
ATOM 719 C C . SER A 1 90 ? 17.985 3.423 -13.236 1.00 91.06 90 SER A C 1
ATOM 721 O O . SER A 1 90 ? 18.671 4.087 -14.011 1.00 91.06 90 SER A O 1
ATOM 723 N N . VAL A 1 91 ? 17.972 2.087 -13.269 1.00 92.81 91 VAL A N 1
ATOM 724 C CA . VAL A 1 91 ? 18.799 1.284 -14.182 1.00 92.81 91 VAL A CA 1
ATOM 725 C C . VAL A 1 91 ? 18.433 1.557 -15.641 1.00 92.81 91 VAL A C 1
ATOM 727 O O . VAL A 1 91 ? 19.322 1.839 -16.443 1.00 92.81 91 VAL A O 1
ATOM 730 N N . VAL A 1 92 ? 17.140 1.544 -15.989 1.00 90.19 92 VAL A N 1
ATOM 731 C CA . VAL A 1 92 ? 16.671 1.851 -17.355 1.00 90.19 92 VAL A CA 1
ATOM 732 C C . VAL A 1 92 ? 17.093 3.259 -17.778 1.00 90.19 92 VAL A C 1
ATOM 734 O O . VAL A 1 92 ? 17.574 3.451 -18.895 1.00 90.19 92 VAL A O 1
ATOM 737 N N . SER A 1 93 ? 16.982 4.235 -16.875 1.00 86.88 93 SER A N 1
ATOM 738 C CA . SER A 1 93 ? 17.385 5.619 -17.141 1.00 86.88 93 SER A CA 1
ATOM 739 C C . SER A 1 93 ? 18.897 5.757 -17.354 1.00 86.88 93 SER A C 1
ATOM 741 O O . SER A 1 93 ? 19.319 6.448 -18.280 1.00 86.88 93 SER A O 1
ATOM 743 N N . ILE A 1 94 ? 19.719 5.071 -16.553 1.00 89.75 94 ILE A N 1
ATOM 744 C CA . ILE A 1 94 ? 21.185 5.071 -16.695 1.00 89.75 94 ILE A CA 1
ATOM 745 C C . ILE A 1 94 ? 21.601 4.439 -18.027 1.00 89.75 94 ILE A C 1
ATOM 747 O O . ILE A 1 94 ? 22.380 5.033 -18.772 1.00 89.75 94 ILE A O 1
ATOM 751 N N . VAL A 1 95 ? 21.048 3.269 -18.363 1.00 87.19 95 VAL A N 1
ATOM 752 C CA . VAL A 1 95 ? 21.325 2.587 -19.637 1.00 87.19 95 VAL A CA 1
ATOM 753 C C . VAL A 1 95 ? 20.948 3.481 -20.818 1.00 87.19 95 VAL A C 1
ATOM 755 O O . VAL A 1 95 ? 21.727 3.632 -21.759 1.00 87.19 95 VAL A O 1
ATOM 758 N N . TYR A 1 96 ? 19.789 4.137 -20.744 1.00 84.31 96 TYR A N 1
ATOM 759 C CA . TYR A 1 96 ? 19.351 5.083 -21.763 1.00 84.31 96 TYR A CA 1
ATOM 760 C C . TYR A 1 96 ? 20.321 6.264 -21.934 1.00 84.31 96 TYR A C 1
ATOM 762 O O . TYR A 1 96 ? 20.648 6.625 -23.066 1.00 84.31 96 TYR A O 1
ATOM 770 N N . LEU A 1 97 ? 20.823 6.848 -20.840 1.00 83.94 97 LEU A N 1
ATOM 771 C CA . LEU A 1 97 ? 21.780 7.959 -20.897 1.00 83.94 97 LEU A CA 1
ATOM 772 C C . LEU A 1 97 ? 23.112 7.550 -21.542 1.00 83.94 97 LEU A C 1
ATOM 774 O O . LEU A 1 97 ? 23.642 8.306 -22.358 1.00 83.94 97 LEU A O 1
ATOM 778 N N . ILE A 1 98 ? 23.613 6.348 -21.243 1.00 83.94 98 ILE A N 1
ATOM 779 C CA . ILE A 1 98 ? 24.848 5.808 -21.837 1.00 83.94 98 ILE A CA 1
ATOM 780 C C . ILE A 1 98 ? 24.680 5.605 -23.351 1.00 83.94 98 ILE A C 1
ATOM 782 O O . ILE A 1 98 ? 25.526 6.033 -24.135 1.00 83.94 98 ILE A O 1
ATOM 786 N N . ILE A 1 99 ? 23.566 5.001 -23.778 1.00 79.88 99 ILE A N 1
ATOM 787 C CA . ILE A 1 99 ? 23.291 4.731 -25.200 1.00 79.88 99 ILE A CA 1
ATOM 788 C C . ILE A 1 99 ? 23.073 6.036 -25.976 1.00 79.88 99 ILE A C 1
ATOM 790 O O . ILE A 1 99 ? 23.600 6.200 -27.078 1.00 79.88 99 ILE A O 1
ATOM 794 N N . LYS A 1 100 ? 22.334 6.993 -25.400 1.00 74.94 100 LYS A N 1
ATOM 795 C CA . LYS A 1 100 ? 22.084 8.299 -26.023 1.00 74.94 100 LYS A CA 1
ATOM 796 C C . LYS A 1 100 ? 23.382 9.071 -26.268 1.00 74.94 100 LYS A C 1
ATOM 798 O O . LYS A 1 100 ? 23.522 9.661 -27.337 1.00 74.94 100 LYS A O 1
ATOM 803 N N . ASN A 1 101 ? 24.311 9.053 -25.310 1.00 71.88 101 ASN A N 1
ATOM 804 C CA . ASN A 1 101 ? 25.586 9.766 -25.411 1.00 71.88 101 ASN A CA 1
ATOM 805 C C . ASN A 1 101 ? 26.485 9.228 -26.540 1.00 71.88 101 ASN A C 1
ATOM 807 O O . ASN A 1 101 ? 27.221 9.996 -27.148 1.00 71.88 101 ASN A O 1
ATOM 811 N N . ASN A 1 102 ? 26.390 7.932 -26.851 1.00 65.12 102 ASN A N 1
ATOM 812 C CA . ASN A 1 102 ? 27.266 7.288 -27.832 1.00 65.12 102 ASN A CA 1
ATOM 813 C C . ASN A 1 102 ? 26.690 7.215 -29.258 1.00 65.12 102 ASN A C 1
ATOM 815 O O . ASN A 1 102 ? 27.460 6.984 -30.186 1.00 65.12 102 ASN A O 1
ATOM 819 N N . ALA A 1 103 ? 25.372 7.366 -29.458 1.00 62.12 103 ALA A N 1
ATOM 820 C CA . ALA A 1 103 ? 24.742 6.958 -30.724 1.00 62.12 103 ALA A CA 1
ATOM 821 C C . ALA A 1 103 ? 23.675 7.907 -31.312 1.00 62.12 103 ALA A C 1
ATOM 823 O O . ALA A 1 103 ? 22.994 7.517 -32.256 1.00 62.12 103 ALA A O 1
ATOM 824 N N . GLY A 1 104 ? 23.481 9.128 -30.791 1.00 61.34 104 GLY A N 1
ATOM 825 C CA . GLY A 1 104 ? 22.503 10.072 -31.372 1.00 61.34 104 GLY A CA 1
ATOM 826 C C . GLY A 1 104 ? 21.063 9.527 -31.398 1.00 61.34 104 GLY A C 1
ATOM 827 O O . GLY A 1 104 ? 20.300 9.775 -32.327 1.00 61.34 104 GLY A O 1
ATOM 828 N N . PHE A 1 105 ? 20.714 8.726 -30.390 1.00 65.88 105 PHE A N 1
ATOM 829 C CA . PHE A 1 105 ? 19.519 7.886 -30.359 1.00 65.88 105 PHE A CA 1
ATOM 830 C C . PHE A 1 105 ? 18.207 8.692 -30.247 1.00 65.88 105 PHE A C 1
ATOM 832 O O . PHE A 1 105 ? 18.089 9.609 -29.429 1.00 65.88 105 PHE A O 1
ATOM 839 N N . HIS A 1 106 ? 17.183 8.321 -31.026 1.00 65.75 106 HIS A N 1
ATOM 840 C CA . HIS A 1 106 ? 15.869 8.972 -30.995 1.00 65.75 106 HIS A CA 1
ATOM 841 C C . HIS A 1 106 ? 15.066 8.584 -29.738 1.00 65.75 106 HIS A C 1
ATOM 843 O O . HIS A 1 106 ? 14.490 7.501 -29.637 1.00 65.75 106 HIS A O 1
ATOM 849 N N . ALA A 1 107 ? 14.997 9.521 -28.792 1.00 67.31 107 ALA A N 1
ATOM 850 C CA . ALA A 1 107 ? 14.432 9.380 -27.447 1.00 67.31 107 ALA A CA 1
ATOM 851 C C . ALA A 1 107 ? 12.986 8.851 -27.363 1.00 67.31 107 ALA A C 1
ATOM 853 O O . ALA A 1 107 ? 12.636 8.135 -26.423 1.00 67.31 107 ALA A O 1
ATOM 854 N N . ASN A 1 108 ? 12.137 9.224 -28.322 1.00 76.19 108 ASN A N 1
ATOM 855 C CA . ASN A 1 108 ? 10.684 9.178 -28.135 1.00 76.19 108 ASN A CA 1
ATOM 856 C C . ASN A 1 108 ? 10.109 7.755 -28.147 1.00 76.19 108 ASN A C 1
ATOM 858 O O . ASN A 1 108 ? 9.276 7.425 -27.308 1.00 76.19 108 ASN A O 1
ATOM 862 N N . LEU A 1 109 ? 10.568 6.888 -29.055 1.00 81.56 109 LEU A N 1
ATOM 863 C CA . LEU A 1 109 ? 10.013 5.533 -29.193 1.00 81.56 109 LEU A CA 1
ATOM 864 C C . LEU A 1 109 ? 10.428 4.606 -28.044 1.00 81.56 109 LEU A C 1
ATOM 866 O O . LEU A 1 109 ? 9.645 3.759 -27.616 1.00 81.56 109 LEU A O 1
ATOM 870 N N . TYR A 1 110 ? 11.643 4.777 -27.519 1.00 83.44 110 TYR A N 1
ATOM 871 C CA . TYR A 1 110 ? 12.129 3.990 -26.386 1.00 83.44 110 TYR A CA 1
ATOM 872 C C . TYR A 1 110 ? 11.388 4.345 -25.102 1.00 83.44 110 TYR A C 1
ATOM 874 O O . TYR A 1 110 ? 10.872 3.455 -24.428 1.00 83.44 110 TYR A O 1
ATOM 882 N N . TRP A 1 111 ? 11.258 5.641 -24.806 1.00 84.75 111 TRP A N 1
ATOM 883 C CA . TRP A 1 111 ? 10.505 6.087 -23.637 1.00 84.75 111 TRP A CA 1
ATOM 884 C C . TRP A 1 111 ? 9.037 5.679 -23.708 1.00 84.75 111 TRP A C 1
ATOM 886 O O . TRP A 1 111 ? 8.491 5.221 -22.709 1.00 84.75 111 TRP A O 1
ATOM 896 N N . LEU A 1 112 ? 8.414 5.761 -24.885 1.00 88.19 112 LEU A N 1
ATOM 897 C CA . LEU A 1 112 ? 7.034 5.322 -25.070 1.00 88.19 112 LEU A CA 1
ATOM 898 C C . LEU A 1 112 ? 6.867 3.825 -24.768 1.00 88.19 112 LEU A C 1
ATOM 900 O O . LEU A 1 112 ? 5.923 3.444 -24.079 1.00 88.19 112 LEU A O 1
ATOM 904 N N . ARG A 1 113 ? 7.817 2.983 -25.195 1.00 87.62 113 ARG A N 1
ATOM 905 C CA . ARG A 1 113 ? 7.809 1.545 -24.884 1.00 87.62 113 ARG A CA 1
ATOM 906 C C . ARG A 1 113 ? 8.008 1.268 -23.390 1.00 87.62 113 ARG A C 1
ATOM 908 O O . ARG A 1 113 ? 7.327 0.403 -22.847 1.00 87.62 113 ARG A O 1
ATOM 915 N N . VAL A 1 114 ? 8.893 2.005 -22.716 1.00 88.25 114 VAL A N 1
ATOM 916 C CA . VAL A 1 114 ? 9.087 1.898 -21.257 1.00 88.25 114 VAL A CA 1
ATOM 917 C C . VAL A 1 114 ? 7.801 2.264 -20.515 1.00 88.25 114 VAL A C 1
ATOM 919 O O . VAL A 1 114 ? 7.338 1.492 -19.677 1.00 88.25 114 VAL A O 1
ATOM 922 N N . TRP A 1 115 ? 7.181 3.395 -20.862 1.00 89.94 115 TRP A N 1
ATOM 923 C CA . TRP A 1 115 ? 5.911 3.819 -20.268 1.00 89.94 115 TRP A CA 1
ATOM 924 C C . TRP A 1 115 ? 4.789 2.815 -20.516 1.00 89.94 115 TRP A C 1
ATOM 926 O O . TRP A 1 115 ? 4.038 2.511 -19.594 1.00 89.94 115 TRP A O 1
ATOM 936 N N . GLN A 1 116 ? 4.705 2.247 -21.720 1.00 92.88 116 GLN A N 1
ATOM 937 C CA . GLN A 1 116 ? 3.723 1.215 -22.040 1.00 92.88 116 GLN A CA 1
ATOM 938 C C . GLN A 1 116 ? 3.866 -0.010 -21.120 1.00 92.88 116 GLN A C 1
ATOM 940 O O . GLN A 1 116 ? 2.874 -0.477 -20.563 1.00 92.88 116 GLN A O 1
ATOM 945 N N . VAL A 1 117 ? 5.091 -0.506 -20.913 1.00 91.44 117 VAL A N 1
ATOM 946 C CA . VAL A 1 117 ? 5.350 -1.643 -20.011 1.00 91.44 117 VAL A CA 1
ATOM 947 C C . VAL A 1 117 ? 5.002 -1.294 -18.563 1.00 91.44 117 VAL A C 1
ATOM 949 O O . VAL A 1 117 ? 4.350 -2.090 -17.888 1.00 91.44 117 VAL A O 1
ATOM 952 N N . LEU A 1 118 ? 5.381 -0.101 -18.095 1.00 90.94 118 LEU A N 1
ATOM 953 C CA . LEU A 1 118 ? 5.068 0.356 -16.738 1.00 90.94 118 LEU A CA 1
ATOM 954 C C . LEU A 1 118 ? 3.555 0.447 -16.504 1.00 90.94 118 LEU A C 1
ATOM 956 O O . LEU A 1 118 ? 3.071 -0.031 -15.482 1.00 90.94 118 LEU A O 1
ATOM 960 N N . ILE A 1 119 ? 2.800 1.007 -17.451 1.00 93.94 119 ILE A N 1
ATOM 961 C CA . ILE A 1 119 ? 1.340 1.132 -17.343 1.00 93.94 119 ILE A CA 1
ATOM 962 C C . ILE A 1 119 ? 0.683 -0.248 -17.261 1.00 93.94 119 ILE A C 1
ATOM 964 O O . ILE A 1 119 ? -0.139 -0.468 -16.372 1.00 93.94 119 ILE A O 1
ATOM 968 N N . TYR A 1 120 ? 1.060 -1.197 -18.127 1.00 94.88 120 TYR A N 1
ATOM 969 C CA . TYR A 1 120 ? 0.518 -2.558 -18.049 1.00 94.88 120 TYR A CA 1
ATOM 970 C C . TYR A 1 120 ? 0.854 -3.238 -16.723 1.00 94.88 120 TYR A C 1
ATOM 972 O O . TYR A 1 120 ? -0.000 -3.907 -16.145 1.00 94.88 120 TYR A O 1
ATOM 980 N N . HIS A 1 121 ? 2.068 -3.037 -16.214 1.00 92.06 121 HIS A N 1
ATOM 981 C CA . HIS A 1 121 ? 2.471 -3.590 -14.930 1.00 92.06 121 HIS A CA 1
ATOM 982 C C . HIS A 1 121 ? 1.622 -3.038 -13.772 1.00 92.06 121 HIS A C 1
ATOM 984 O O . HIS A 1 121 ? 1.073 -3.820 -12.995 1.00 92.06 121 HIS A O 1
ATOM 990 N N . TRP A 1 122 ? 1.432 -1.714 -13.700 1.00 93.50 122 TRP A N 1
ATOM 991 C CA . TRP A 1 122 ? 0.563 -1.081 -12.699 1.00 93.50 122 TRP A CA 1
ATOM 992 C C . TRP A 1 122 ? -0.894 -1.515 -12.825 1.00 93.50 122 TRP A C 1
ATOM 994 O O . TRP A 1 122 ? -1.556 -1.734 -11.813 1.00 93.50 122 TRP A O 1
ATOM 1004 N N . PHE A 1 123 ? -1.387 -1.686 -14.050 1.00 95.81 123 PHE A N 1
ATOM 1005 C CA . PHE A 1 123 ? -2.748 -2.150 -14.295 1.00 95.81 123 PHE A CA 1
ATOM 1006 C C . PHE A 1 123 ? -2.970 -3.575 -13.767 1.00 95.81 123 PHE A C 1
ATOM 1008 O O . PHE A 1 123 ? -3.934 -3.825 -13.045 1.00 95.81 123 PHE A O 1
ATOM 1015 N N . ILE A 1 124 ? -2.045 -4.497 -14.056 1.00 94.94 124 ILE A N 1
ATOM 1016 C CA . ILE A 1 124 ? -2.112 -5.885 -13.572 1.00 94.94 124 ILE A CA 1
ATOM 1017 C C . ILE A 1 124 ? -2.010 -5.929 -12.045 1.00 94.94 124 ILE A C 1
ATOM 1019 O O . ILE A 1 124 ? -2.824 -6.589 -11.398 1.00 94.94 124 ILE A O 1
ATOM 1023 N N . LEU A 1 125 ? -1.051 -5.205 -11.456 1.00 93.06 125 LEU A N 1
ATOM 1024 C CA . LEU A 1 125 ? -0.919 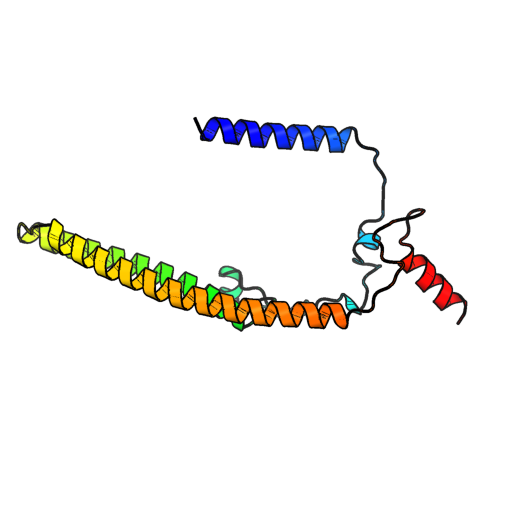-5.122 -10.000 1.00 93.06 125 LEU A CA 1
ATOM 1025 C C . LEU A 1 125 ? -2.174 -4.542 -9.347 1.00 93.06 125 LEU A C 1
ATOM 1027 O O . LEU A 1 125 ? -2.601 -5.049 -8.314 1.00 93.06 125 LEU A O 1
ATOM 1031 N N . GLY A 1 126 ? -2.782 -3.525 -9.963 1.00 93.31 126 GLY A N 1
ATOM 1032 C CA . GLY A 1 126 ? -4.037 -2.933 -9.515 1.00 93.31 126 GLY A CA 1
ATOM 1033 C C . GLY A 1 126 ? -5.157 -3.966 -9.451 1.00 93.31 126 GLY A C 1
ATOM 1034 O O . GLY A 1 126 ? -5.776 -4.115 -8.403 1.00 93.31 126 GLY A O 1
ATOM 1035 N N . ILE A 1 127 ? -5.356 -4.748 -10.517 1.00 96.00 127 ILE A N 1
ATOM 1036 C CA . ILE A 1 127 ? -6.366 -5.819 -10.547 1.00 96.00 127 ILE A CA 1
ATOM 1037 C C . ILE A 1 127 ? -6.114 -6.841 -9.434 1.00 96.00 127 ILE A C 1
ATOM 1039 O O . ILE A 1 127 ? -7.031 -7.175 -8.684 1.00 96.00 127 ILE A O 1
ATOM 1043 N N . VAL A 1 128 ? -4.874 -7.319 -9.297 1.00 93.00 128 VAL A N 1
ATOM 1044 C CA . VAL A 1 128 ? -4.512 -8.306 -8.268 1.00 93.00 128 VAL A CA 1
ATOM 1045 C C . VAL A 1 128 ? -4.750 -7.745 -6.864 1.00 93.00 128 VAL A C 1
ATOM 1047 O O . VAL A 1 128 ? -5.332 -8.430 -6.022 1.00 93.00 128 VAL A O 1
ATOM 1050 N N . ALA A 1 129 ? -4.362 -6.492 -6.617 1.00 91.12 129 ALA A N 1
ATOM 1051 C CA . ALA A 1 129 ? -4.571 -5.821 -5.341 1.00 91.12 129 ALA A CA 1
ATOM 1052 C C . ALA A 1 129 ? -6.061 -5.621 -5.038 1.00 91.12 129 ALA A C 1
ATOM 1054 O O . ALA A 1 129 ? -6.491 -5.895 -3.921 1.00 91.12 129 ALA A O 1
ATOM 1055 N N . THR A 1 130 ? -6.868 -5.211 -6.021 1.00 93.06 130 THR A N 1
ATOM 1056 C CA . THR A 1 130 ? -8.320 -5.065 -5.857 1.00 93.06 130 THR A CA 1
ATOM 1057 C C . THR A 1 130 ? -8.963 -6.396 -5.496 1.00 93.06 1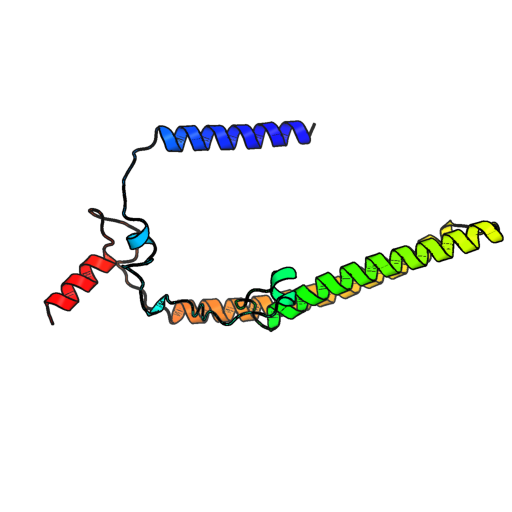30 THR A C 1
ATOM 1059 O O . THR A 1 130 ? -9.707 -6.466 -4.522 1.00 93.06 130 THR A O 1
ATOM 1062 N N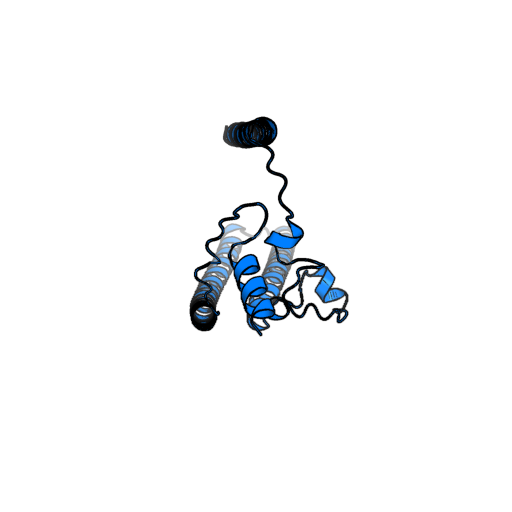 . VAL A 1 131 ? -8.641 -7.463 -6.231 1.00 93.38 131 VAL A N 1
ATOM 1063 C CA . VAL A 1 131 ? -9.146 -8.811 -5.943 1.00 93.38 131 VAL A CA 1
ATOM 1064 C C . VAL A 1 131 ? -8.766 -9.221 -4.518 1.00 93.38 131 VAL A C 1
ATOM 1066 O O . VAL A 1 131 ? -9.636 -9.607 -3.738 1.00 93.38 131 VAL A O 1
ATOM 1069 N N . TRP A 1 132 ? -7.496 -9.068 -4.141 1.00 89.56 132 TRP A N 1
ATOM 1070 C CA . TRP A 1 132 ? -7.020 -9.408 -2.800 1.00 89.56 132 TRP A CA 1
ATOM 1071 C C . TRP A 1 132 ? -7.738 -8.621 -1.696 1.00 89.56 132 TRP A C 1
ATOM 1073 O O . TRP A 1 132 ? -8.224 -9.222 -0.739 1.00 89.56 132 TRP A O 1
ATOM 1083 N N . ILE A 1 133 ? -7.836 -7.295 -1.836 1.00 88.75 133 ILE A N 1
ATOM 1084 C CA . ILE A 1 133 ? -8.472 -6.408 -0.850 1.00 88.75 133 ILE A CA 1
ATOM 1085 C C . ILE A 1 133 ? -9.957 -6.734 -0.707 1.00 88.75 133 ILE A C 1
ATOM 1087 O O . ILE A 1 133 ? -10.456 -6.781 0.413 1.00 88.75 133 ILE A O 1
ATOM 1091 N N . VAL A 1 134 ? -10.663 -7.005 -1.806 1.00 92.75 134 VAL A N 1
ATOM 1092 C CA . VAL A 1 134 ? -12.088 -7.356 -1.756 1.00 92.75 134 VAL A CA 1
ATOM 1093 C C . VAL A 1 134 ? -12.289 -8.679 -1.016 1.00 92.75 134 VAL A C 1
ATOM 1095 O O . VAL A 1 134 ? -13.093 -8.747 -0.086 1.00 92.75 134 VAL A O 1
ATOM 1098 N N . PHE A 1 135 ? -11.535 -9.724 -1.364 1.00 91.62 135 PHE A N 1
ATOM 1099 C CA . PHE A 1 135 ? -11.664 -11.021 -0.694 1.00 91.62 135 PHE A CA 1
ATOM 1100 C C . PHE A 1 135 ? -11.229 -10.978 0.779 1.00 91.62 135 PHE A C 1
ATOM 1102 O O . PHE A 1 135 ? -11.917 -11.545 1.633 1.00 91.62 135 PHE A O 1
ATOM 1109 N N . GLY A 1 136 ? -10.122 -10.297 1.087 1.00 86.38 136 GLY A N 1
ATOM 1110 C CA . GLY A 1 136 ? -9.646 -10.094 2.457 1.00 86.38 136 GLY A CA 1
ATOM 1111 C C . GLY A 1 136 ? -10.644 -9.292 3.290 1.00 86.38 136 GLY A C 1
ATOM 1112 O O . GLY A 1 136 ? -11.103 -9.764 4.328 1.00 86.38 136 GLY A O 1
ATOM 1113 N N . GLY A 1 137 ? -11.085 -8.147 2.766 1.00 86.38 137 GLY A N 1
ATOM 1114 C CA . GLY A 1 137 ? -12.040 -7.260 3.424 1.00 86.38 137 GLY A CA 1
ATOM 1115 C C . GLY A 1 137 ? -13.374 -7.940 3.728 1.00 86.38 137 GLY A C 1
ATOM 1116 O O . GLY A 1 137 ? -13.881 -7.818 4.839 1.00 86.38 137 GLY A O 1
ATOM 1117 N N . ILE A 1 138 ? -13.921 -8.735 2.798 1.00 91.56 138 ILE A N 1
ATOM 1118 C CA . ILE A 1 138 ? -15.160 -9.492 3.047 1.00 91.56 138 ILE A CA 1
ATOM 1119 C C . ILE A 1 138 ? -14.967 -10.519 4.173 1.00 91.56 138 ILE A C 1
ATOM 1121 O O . ILE A 1 138 ? -15.858 -10.700 5.008 1.00 91.56 138 ILE A O 1
ATOM 1125 N N . LYS A 1 139 ? -13.825 -11.216 4.210 1.00 87.88 139 LYS A N 1
ATOM 1126 C CA . LYS A 1 139 ? -13.534 -12.213 5.249 1.00 87.88 139 LYS A CA 1
ATOM 1127 C C . LYS A 1 139 ? -13.416 -11.567 6.629 1.00 87.88 139 LYS A C 1
ATOM 1129 O O . LYS A 1 139 ? -13.996 -12.084 7.587 1.00 87.88 139 LYS A O 1
ATOM 1134 N N . ASP A 1 140 ? -12.706 -10.451 6.723 1.00 86.44 140 ASP A N 1
ATOM 1135 C CA . ASP A 1 140 ? -12.516 -9.749 7.991 1.00 86.44 140 ASP A CA 1
ATOM 1136 C C . ASP A 1 140 ? -13.804 -9.083 8.467 1.00 86.44 140 ASP A C 1
ATOM 1138 O O . ASP A 1 140 ? -14.129 -9.166 9.651 1.00 86.44 140 ASP A O 1
ATOM 1142 N N . LEU A 1 141 ? -14.617 -8.561 7.545 1.00 88.75 141 LEU A N 1
ATOM 1143 C CA . LEU A 1 141 ? -15.942 -8.036 7.861 1.00 88.75 141 LEU A CA 1
ATOM 1144 C C . LEU A 1 141 ? -16.853 -9.119 8.458 1.00 88.75 141 LEU A C 1
ATOM 1146 O O . LEU A 1 141 ? -17.489 -8.901 9.487 1.00 88.75 141 LEU A O 1
ATOM 1150 N N . LYS A 1 142 ? -16.872 -10.327 7.877 1.00 89.06 142 LYS A N 1
ATOM 1151 C CA . LYS A 1 142 ? -17.619 -11.464 8.448 1.00 89.06 142 LYS A CA 1
ATOM 1152 C C . LYS A 1 142 ? -17.112 -11.845 9.840 1.00 89.06 142 LYS A C 1
ATOM 1154 O O . LYS A 1 142 ? -17.909 -12.156 10.724 1.00 89.06 142 LYS A O 1
ATOM 1159 N N . LYS A 1 143 ? -15.792 -11.825 10.048 1.00 87.06 143 LYS A N 1
ATOM 1160 C CA . LYS A 1 143 ? -15.177 -12.115 11.350 1.00 87.06 143 LYS A CA 1
ATOM 1161 C C . LYS A 1 143 ? -15.553 -11.064 12.396 1.00 87.06 143 LYS A C 1
ATOM 1163 O O . LYS A 1 143 ? -15.802 -11.435 13.539 1.00 87.06 143 LYS A O 1
ATOM 1168 N N . LEU A 1 144 ? -15.621 -9.792 12.006 1.00 87.69 144 LEU A N 1
ATOM 1169 C CA . LEU A 1 144 ? -16.070 -8.699 12.863 1.00 87.69 144 LEU A CA 1
ATOM 1170 C C . LEU A 1 144 ? -17.523 -8.905 13.298 1.00 87.69 144 LEU A C 1
ATOM 1172 O O . LEU A 1 144 ? -17.784 -8.925 14.495 1.00 87.69 144 LEU A O 1
ATOM 1176 N N . PHE A 1 145 ? -18.443 -9.152 12.360 1.00 91.06 145 PHE A N 1
ATOM 1177 C CA . PHE A 1 145 ? -19.847 -9.404 12.705 1.00 91.06 145 PHE A CA 1
ATOM 1178 C C . PHE A 1 145 ? -20.017 -10.616 13.621 1.00 91.06 145 PHE A C 1
ATOM 1180 O O . PHE A 1 145 ? -20.750 -10.535 14.597 1.00 91.06 145 PHE A O 1
ATOM 1187 N N . LYS A 1 146 ? -19.278 -11.707 13.380 1.00 88.56 146 LYS A N 1
ATOM 1188 C CA . LYS A 1 146 ? -19.304 -12.876 14.272 1.00 88.56 146 LYS A CA 1
ATOM 1189 C C . LYS A 1 146 ? -18.798 -12.554 15.685 1.00 88.56 146 LYS A C 1
ATOM 1191 O O . LYS A 1 146 ? -19.303 -13.107 16.653 1.00 88.56 146 LYS A O 1
ATOM 1196 N N . ARG A 1 147 ? -17.783 -11.693 15.809 1.00 84.88 147 ARG A N 1
ATOM 1197 C CA . ARG A 1 147 ? -17.274 -11.244 17.115 1.00 84.88 147 ARG A CA 1
ATOM 1198 C C . ARG A 1 147 ? -18.276 -10.348 17.832 1.00 84.88 147 ARG A C 1
ATOM 1200 O O . ARG A 1 147 ? -18.446 -10.513 19.028 1.00 84.88 147 ARG A O 1
ATOM 1207 N N . LEU A 1 148 ? -18.936 -9.450 17.104 1.00 84.38 148 LEU A N 1
ATOM 1208 C CA . LEU A 1 148 ? -19.977 -8.577 17.648 1.00 84.38 148 LEU A CA 1
ATOM 1209 C C . LEU A 1 148 ? -21.214 -9.355 18.100 1.00 84.38 148 LEU A C 1
ATOM 1211 O O . LEU A 1 148 ? -21.834 -8.974 19.082 1.00 84.38 148 LEU A O 1
ATOM 1215 N N . ASP A 1 149 ? -21.558 -10.432 17.396 1.00 83.56 149 ASP A N 1
ATOM 1216 C CA . ASP A 1 149 ? -22.670 -11.316 17.758 1.00 83.56 149 ASP A CA 1
ATOM 1217 C C . ASP A 1 149 ? -22.368 -12.137 19.023 1.00 83.56 149 ASP A C 1
ATOM 1219 O O . ASP A 1 149 ? -23.231 -12.339 19.867 1.00 83.56 149 ASP A O 1
ATOM 1223 N N . ALA A 1 150 ? -21.112 -12.563 19.191 1.00 79.00 150 ALA A N 1
ATOM 1224 C CA . ALA A 1 150 ? -20.659 -13.286 20.379 1.00 79.00 150 ALA A CA 1
ATOM 1225 C C . ALA A 1 150 ? -20.287 -12.374 21.565 1.00 79.00 150 ALA A C 1
ATOM 1227 O O . ALA A 1 150 ? -20.009 -12.878 22.654 1.00 79.00 150 ALA A O 1
ATOM 1228 N N . ALA A 1 151 ? -20.224 -11.055 21.364 1.00 74.12 151 ALA A N 1
ATOM 1229 C CA . ALA A 1 151 ? -19.906 -10.106 22.421 1.00 74.12 151 ALA A CA 1
ATOM 1230 C C . ALA A 1 151 ? -21.107 -9.972 23.368 1.00 74.12 151 ALA A C 1
ATOM 1232 O O . ALA A 1 151 ? -22.224 -9.682 22.937 1.00 74.12 151 ALA A O 1
ATOM 1233 N N . LYS A 1 152 ? -20.875 -10.189 24.667 1.00 61.81 152 LYS A N 1
ATOM 1234 C CA . LYS A 1 152 ? -21.897 -10.055 25.711 1.00 61.81 152 LYS A CA 1
ATOM 1235 C C . LYS A 1 152 ? -22.322 -8.583 25.775 1.00 61.81 152 LYS A C 1
ATOM 1237 O O . LYS A 1 152 ? -21.520 -7.736 26.149 1.00 61.81 152 LYS A O 1
ATOM 1242 N N . ARG A 1 153 ? -23.552 -8.272 25.359 1.00 60.75 153 ARG A N 1
ATOM 1243 C CA . ARG A 1 153 ? -24.118 -6.919 25.462 1.00 60.75 153 ARG A CA 1
ATOM 1244 C C . ARG A 1 153 ? -24.673 -6.724 26.867 1.00 60.75 153 ARG A C 1
ATOM 1246 O O . ARG A 1 153 ? -25.519 -7.507 27.290 1.00 60.75 153 ARG A O 1
ATOM 1253 N N . SER A 1 154 ? -24.178 -5.712 27.570 1.00 62.03 154 SER A N 1
ATOM 1254 C CA . SER A 1 154 ? -24.837 -5.167 28.755 1.00 62.03 154 SER A CA 1
ATOM 1255 C C . SER A 1 154 ? -25.696 -3.993 28.298 1.00 62.03 154 SER A C 1
ATOM 1257 O O . SER A 1 154 ? -25.170 -3.067 27.687 1.00 62.03 154 SER A O 1
ATOM 1259 N N . ASP A 1 155 ? -27.003 -4.021 28.564 1.00 63.12 155 ASP A N 1
ATOM 1260 C CA . ASP A 1 155 ? -27.910 -2.913 28.212 1.00 63.12 155 ASP A CA 1
ATOM 1261 C C . ASP A 1 155 ? -27.605 -1.625 29.007 1.00 63.12 155 ASP A C 1
ATOM 1263 O O . ASP A 1 155 ? -28.090 -0.552 28.654 1.00 63.12 155 ASP A O 1
ATOM 1267 N N . LEU A 1 156 ? -26.774 -1.724 30.052 1.00 61.97 156 LEU A N 1
ATOM 1268 C CA . LEU A 1 156 ? -26.290 -0.595 30.848 1.00 61.97 156 LEU A CA 1
ATOM 1269 C C . LEU A 1 156 ? -24.973 0.006 30.348 1.00 61.97 156 LEU A C 1
ATOM 1271 O O . LEU A 1 156 ? -24.561 1.054 30.839 1.00 61.97 156 LEU A O 1
ATOM 1275 N N . ASP A 1 157 ? -24.318 -0.626 29.374 1.00 64.25 157 ASP A N 1
ATOM 1276 C CA . ASP A 1 157 ? -23.152 -0.062 28.692 1.00 64.25 157 ASP A CA 1
ATOM 1277 C C . ASP A 1 157 ? -23.615 0.813 27.511 1.00 64.25 157 ASP A C 1
ATOM 1279 O O . ASP A 1 157 ? -23.350 0.547 26.338 1.00 64.25 157 ASP A O 1
ATOM 1283 N N . ASP A 1 158 ? -24.406 1.846 27.818 1.00 65.00 158 ASP A N 1
ATOM 1284 C CA . ASP A 1 158 ? -24.948 2.802 26.843 1.00 65.00 158 ASP A CA 1
ATOM 1285 C C . ASP A 1 158 ? -24.038 4.035 26.650 1.00 65.00 158 ASP A C 1
ATOM 1287 O O . ASP A 1 158 ? -24.407 5.016 25.991 1.00 65.00 158 ASP A O 1
ATOM 1291 N N . GLY A 1 159 ? -22.831 3.983 27.225 1.00 62.72 159 GLY A N 1
ATOM 1292 C CA . GLY A 1 159 ? -21.845 5.059 27.212 1.00 62.72 159 GLY A CA 1
ATOM 1293 C C . GLY A 1 159 ? -22.230 6.273 28.062 1.00 62.72 159 GLY A C 1
ATOM 1294 O O . GLY A 1 159 ? -21.547 7.302 27.990 1.00 62.72 159 GLY A O 1
ATOM 1295 N N . ARG A 1 160 ? -23.312 6.202 28.852 1.00 62.69 160 ARG A N 1
ATOM 1296 C CA . ARG A 1 160 ? -23.695 7.267 29.780 1.00 62.69 160 ARG A CA 1
ATOM 1297 C C . ARG A 1 160 ? -23.074 7.030 31.145 1.00 62.69 160 ARG A C 1
ATOM 1299 O O . ARG A 1 160 ? -23.152 5.962 31.737 1.00 62.69 160 ARG A O 1
ATOM 1306 N N . VAL A 1 161 ? -22.493 8.099 31.665 1.00 63.19 161 VAL A N 1
ATOM 1307 C CA . VAL A 1 161 ? -21.959 8.154 33.020 1.00 63.19 161 VAL A CA 1
ATOM 1308 C C . VAL A 1 161 ? -22.974 8.877 33.892 1.00 63.19 161 VAL A C 1
ATOM 1310 O O . VAL A 1 161 ? -23.322 10.029 33.611 1.00 63.19 161 VAL A O 1
ATOM 1313 N N . VAL A 1 162 ? -23.407 8.239 34.976 1.00 67.50 162 VAL A N 1
ATOM 1314 C CA . VAL A 1 162 ? -24.272 8.851 35.989 1.00 67.50 162 VAL A CA 1
ATOM 1315 C C . VAL A 1 162 ? -23.490 8.890 37.299 1.00 67.50 162 VAL A C 1
ATOM 1317 O O . VAL A 1 162 ? -22.937 7.891 37.735 1.00 67.50 162 VAL A O 1
ATOM 1320 N N . GLY A 1 163 ? -23.359 10.071 37.911 1.00 63.66 163 GLY A N 1
ATOM 1321 C CA . GLY A 1 163 ? -22.754 10.181 39.247 1.00 63.66 163 GLY A CA 1
ATOM 1322 C C . GLY A 1 163 ? -21.279 9.760 39.357 1.00 63.66 163 GLY A C 1
ATOM 1323 O O . GLY A 1 163 ? -20.872 9.284 40.407 1.00 63.66 163 GLY A O 1
ATOM 1324 N N . HIS A 1 164 ? -20.474 9.960 38.306 1.00 63.97 164 HIS A N 1
ATOM 1325 C CA . HIS A 1 164 ? -19.047 9.593 38.245 1.00 63.97 164 HIS A CA 1
ATOM 1326 C C . HIS A 1 164 ? -18.722 8.088 38.197 1.00 63.97 164 HIS A C 1
ATOM 1328 O O . HIS A 1 164 ? -17.544 7.740 38.277 1.00 63.97 164 HIS A O 1
ATOM 1334 N N . HIS A 1 165 ? -19.704 7.231 37.912 1.00 62.75 165 HIS A N 1
ATOM 1335 C CA . HIS A 1 165 ? -19.486 5.812 37.619 1.00 62.75 165 HIS A CA 1
ATOM 1336 C C . HIS A 1 165 ? -20.277 5.376 36.373 1.00 62.75 165 HIS A C 1
ATOM 1338 O O . HIS A 1 165 ? -21.210 6.064 35.946 1.00 62.75 165 HIS A O 1
ATOM 1344 N N . SER A 1 166 ? -19.846 4.285 35.733 1.00 68.44 166 SER A N 1
ATOM 1345 C CA . SER A 1 166 ? -20.622 3.653 34.660 1.00 68.44 166 SER A CA 1
ATOM 1346 C C . SER A 1 166 ? -21.788 2.886 35.279 1.00 68.44 166 SER A C 1
ATOM 1348 O O . SER A 1 166 ? -21.609 2.238 36.309 1.00 68.44 166 SER A O 1
ATOM 1350 N N . LEU A 1 167 ? -22.968 2.927 34.657 1.00 69.38 167 LEU A N 1
ATOM 1351 C CA . LEU A 1 167 ? -24.120 2.145 35.121 1.00 69.38 167 LEU A CA 1
ATOM 1352 C C . LEU A 1 167 ? -23.833 0.635 35.065 1.00 69.38 167 LEU A C 1
ATOM 1354 O O . LEU A 1 167 ? -24.326 -0.120 35.898 1.00 69.38 167 LEU A O 1
ATOM 1358 N N . ALA A 1 168 ? -22.989 0.204 34.123 1.00 66.94 168 ALA A N 1
ATOM 1359 C CA . ALA A 1 168 ? -22.523 -1.176 34.040 1.00 66.94 168 ALA A CA 1
ATOM 1360 C C . ALA A 1 168 ? -21.698 -1.597 35.275 1.00 66.94 168 ALA A C 1
ATOM 1362 O O . ALA A 1 168 ? -21.901 -2.699 35.781 1.00 66.94 168 ALA A O 1
ATOM 1363 N N . ASP A 1 169 ? -20.841 -0.709 35.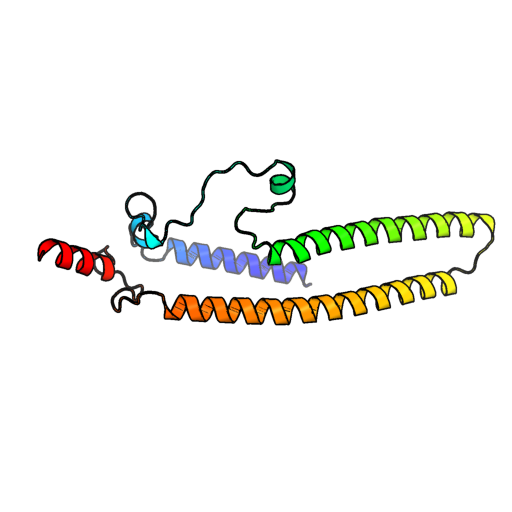797 1.00 70.31 169 ASP A N 1
ATOM 1364 C CA . ASP A 1 169 ? -20.031 -0.965 37.000 1.00 70.31 169 ASP A CA 1
ATOM 1365 C C . ASP A 1 169 ? -20.908 -1.047 38.262 1.00 70.31 169 ASP A C 1
ATOM 1367 O O . ASP A 1 169 ? -20.621 -1.816 39.177 1.00 70.31 169 ASP A O 1
ATOM 1371 N N . GLU A 1 170 ? -21.972 -0.235 38.328 1.00 70.44 170 GLU A N 1
ATOM 1372 C CA . GLU A 1 170 ? -22.897 -0.187 39.468 1.00 70.44 170 GLU A CA 1
ATOM 1373 C C . GLU A 1 170 ? -23.677 -1.499 39.617 1.00 70.44 170 GLU A C 1
ATOM 1375 O O . GLU A 1 170 ? -23.824 -1.997 40.733 1.00 70.44 170 GLU A O 1
ATOM 1380 N N . GLN A 1 171 ? -24.108 -2.095 38.499 1.00 69.31 171 GLN A N 1
ATOM 1381 C CA . GLN A 1 171 ? -24.809 -3.379 38.524 1.00 69.31 171 GLN A CA 1
ATOM 1382 C C . GLN A 1 171 ? -23.866 -4.564 38.805 1.00 69.31 171 GLN A C 1
ATOM 1384 O O . GLN A 1 171 ? -24.231 -5.479 39.538 1.00 69.31 171 GLN A O 1
ATOM 1389 N N . GLU A 1 172 ? -22.630 -4.551 38.296 1.00 70.50 172 GLU A N 1
ATOM 1390 C CA . GLU A 1 172 ? -21.652 -5.599 38.635 1.00 70.50 172 GLU A CA 1
ATOM 1391 C C . GLU A 1 172 ? -21.307 -5.580 40.136 1.00 70.50 172 GLU A C 1
ATOM 1393 O O . GLU A 1 172 ? -21.195 -6.628 40.772 1.00 70.50 172 GLU A O 1
ATOM 1398 N N . LEU A 1 173 ? -21.216 -4.387 40.735 1.00 68.31 173 LEU A N 1
ATOM 1399 C CA . LEU A 1 173 ? -21.069 -4.225 42.182 1.00 68.31 173 LEU A CA 1
ATOM 1400 C C . LEU A 1 173 ? -22.290 -4.720 42.968 1.00 68.31 173 LEU A C 1
ATOM 1402 O O . LEU A 1 173 ? -22.097 -5.300 44.035 1.00 68.31 173 LEU A O 1
ATOM 1406 N N . SER A 1 174 ? -23.519 -4.496 42.488 1.00 68.62 174 SER A N 1
ATOM 1407 C CA . SER A 1 174 ? -24.718 -4.996 43.175 1.00 68.62 174 SER A CA 1
ATOM 1408 C C . SER A 1 174 ? -24.822 -6.517 43.124 1.00 68.62 174 SER A C 1
ATOM 1410 O O . SER A 1 174 ? -25.090 -7.126 44.155 1.00 68.62 174 SER A O 1
ATOM 1412 N N . ASP A 1 175 ? -24.535 -7.128 41.971 1.00 71.94 175 ASP A N 1
ATOM 1413 C CA . ASP A 1 175 ? -24.605 -8.583 41.792 1.00 71.94 175 ASP A CA 1
ATOM 1414 C C . ASP A 1 175 ? -23.584 -9.306 42.700 1.00 71.94 175 ASP A C 1
ATOM 1416 O O . ASP A 1 175 ? -23.907 -10.316 43.316 1.00 71.94 175 ASP A O 1
ATOM 1420 N N . VAL A 1 176 ? -22.376 -8.750 42.873 1.00 71.12 176 VAL A N 1
ATOM 1421 C CA . VAL A 1 176 ? -21.343 -9.293 43.786 1.00 71.12 176 VAL A CA 1
ATOM 1422 C C . VAL A 1 176 ? -21.720 -9.168 45.270 1.00 71.12 176 VAL A C 1
ATOM 1424 O O . VAL A 1 176 ? -21.193 -9.911 46.094 1.00 71.12 176 VAL A O 1
ATOM 1427 N N . LEU A 1 177 ? -22.577 -8.212 45.640 1.00 70.94 177 LEU A N 1
ATOM 1428 C CA . LEU A 1 177 ? -23.010 -8.009 47.029 1.00 70.94 177 LEU A CA 1
ATOM 1429 C C . LEU A 1 177 ? -24.240 -8.850 47.408 1.00 70.94 177 LEU A C 1
ATOM 1431 O O . LEU A 1 177 ? -24.519 -8.984 48.602 1.00 70.94 177 LEU A O 1
ATOM 1435 N N . GLU A 1 178 ? -24.981 -9.367 46.425 1.00 68.00 178 GLU A N 1
ATOM 1436 C CA . GLU A 1 178 ? -26.134 -10.255 46.631 1.00 68.00 178 GLU A CA 1
ATOM 1437 C C . GLU A 1 178 ? -25.761 -11.754 46.671 1.00 68.00 178 GLU A C 1
ATOM 1439 O O . GLU A 1 178 ? -26.543 -12.542 47.211 1.00 68.00 178 GLU A O 1
ATOM 1444 N N . ASP A 1 179 ? -24.574 -12.127 46.173 1.00 50.69 179 ASP A N 1
ATOM 1445 C CA . ASP A 1 179 ? -23.957 -13.467 46.281 1.00 50.69 179 ASP A CA 1
ATOM 1446 C C . ASP A 1 179 ? -23.172 -13.678 47.600 1.00 50.69 179 ASP A C 1
ATOM 1448 O O . ASP A 1 179 ? -23.227 -14.808 48.151 1.00 50.69 179 ASP A O 1
#

Secondary structure (DSSP, 8-state):
-HHHHHHHHHHHHHHHHHHHHHHS------HHHHTT-GGG--GGG----------HHHHHTT--TTS-HHHHHHHHHHHHHHHHHHHHHHHHHHHHHHHHHHH---HHHHHHHHHHHHHHHHHHHHHHHHHHHHHHHHHHHHHHHHHHHHS---TT-SS-EETTEEHHHHHHHHHHHH-

pLDDT: mean 78.15, std 12.94, range [44.28, 96.0]